Protein AF-A0A836JKL7-F1 (afdb_monomer)

Radius of gyration: 14.08 Å; Cα contacts (8 Å, |Δi|>4): 59; chains: 1; bounding box: 36×29×36 Å

Nearest PDB structures (foldseek):
  6atk-assembly3_C  TM=9.376E-01  e=2.781E-02  Homo sapiens
  7blz-assembly1_K  TM=6.502E-01  e=7.175E+00  Cyanidioschyzon merolae strain 10D

Structure (mmCIF, N/CA/C/O backbone):
data_AF-A0A836JKL7-F1
#
_entry.id   AF-A0A836JKL7-F1
#
loop_
_atom_site.group_PDB
_atom_site.id
_atom_site.type_symbol
_atom_site.label_atom_id
_atom_site.label_alt_id
_atom_site.label_comp_id
_atom_site.label_asym_id
_atom_site.label_entity_id
_atom_site.label_seq_id
_atom_site.pdbx_PDB_ins_code
_atom_site.Cartn_x
_atom_site.Cartn_y
_atom_site.Cartn_z
_atom_site.occupancy
_atom_site.B_iso_or_equiv
_atom_site.auth_seq_id
_atom_site.auth_comp_id
_atom_site.auth_asym_id
_atom_site.auth_atom_id
_atom_site.pdbx_PDB_model_num
ATOM 1 N N . ASN A 1 1 ? -6.625 -10.469 -12.015 1.00 71.38 1 ASN A N 1
ATOM 2 C CA . ASN A 1 1 ? -5.574 -10.202 -11.008 1.00 71.38 1 ASN A CA 1
ATOM 3 C C . ASN A 1 1 ? -6.069 -10.564 -9.624 1.00 71.38 1 ASN A C 1
ATOM 5 O O . ASN A 1 1 ? -7.185 -10.194 -9.289 1.00 71.38 1 ASN A O 1
ATOM 9 N N . ILE A 1 2 ? -5.253 -11.283 -8.848 1.00 88.19 2 ILE A N 1
ATOM 10 C CA . ILE A 1 2 ? -5.534 -11.689 -7.460 1.00 88.19 2 ILE A CA 1
ATOM 11 C C . ILE A 1 2 ? -4.575 -10.922 -6.539 1.00 88.19 2 ILE A C 1
ATOM 13 O O . ILE A 1 2 ? -3.397 -10.775 -6.863 1.00 88.19 2 ILE A O 1
ATOM 17 N N . MET A 1 3 ? -5.068 -10.422 -5.403 1.00 92.56 3 MET A N 1
ATOM 18 C CA . MET A 1 3 ? -4.260 -9.733 -4.393 1.00 92.56 3 MET A CA 1
ATOM 19 C C . MET A 1 3 ? -4.200 -10.558 -3.110 1.00 92.5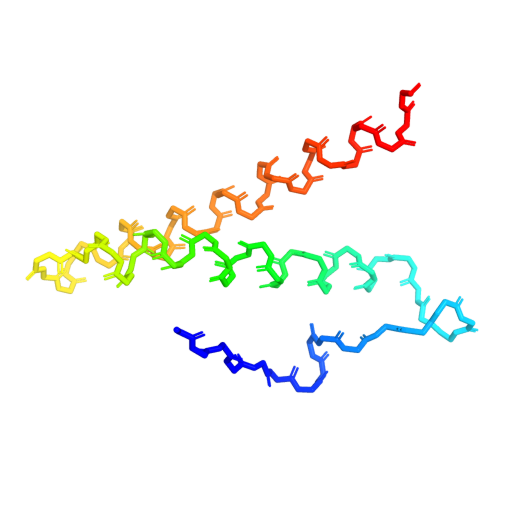6 3 MET A C 1
ATOM 21 O O . MET A 1 3 ? -5.231 -10.921 -2.557 1.00 92.56 3 MET A O 1
ATOM 25 N N . PHE A 1 4 ? -2.987 -10.801 -2.615 1.00 93.75 4 PHE A N 1
ATOM 26 C CA . PHE A 1 4 ? -2.767 -11.453 -1.324 1.00 93.75 4 PHE A CA 1
ATOM 27 C C . PHE A 1 4 ? -2.525 -10.422 -0.225 1.00 93.75 4 PHE A C 1
ATOM 29 O O . PHE A 1 4 ? -1.751 -9.473 -0.413 1.00 93.75 4 PHE A O 1
ATOM 36 N N . PHE A 1 5 ? -3.138 -10.649 0.932 1.00 93.50 5 PHE A N 1
ATOM 37 C CA . PHE A 1 5 ? -3.000 -9.826 2.126 1.00 93.50 5 PHE A CA 1
ATOM 38 C C . PHE A 1 5 ? -2.556 -10.684 3.309 1.00 93.50 5 PHE A C 1
ATOM 40 O O . PHE A 1 5 ? -2.904 -11.856 3.403 1.00 93.50 5 PHE A O 1
ATOM 47 N N . SER A 1 6 ? -1.784 -10.078 4.210 1.00 91.06 6 SER A N 1
ATOM 48 C CA . SER A 1 6 ? -1.566 -10.649 5.539 1.00 91.06 6 SER A CA 1
ATOM 49 C C . SER A 1 6 ? -2.834 -10.432 6.350 1.00 91.06 6 SER A C 1
ATOM 51 O O . SER A 1 6 ? -3.326 -9.304 6.388 1.00 91.06 6 SER A O 1
ATOM 53 N N . GLU A 1 7 ? -3.323 -11.473 7.016 1.00 86.50 7 GLU A N 1
ATOM 54 C CA . GLU A 1 7 ? -4.534 -11.432 7.843 1.00 86.50 7 GLU A CA 1
ATOM 55 C C . GLU A 1 7 ? -4.491 -10.270 8.847 1.00 86.50 7 GLU A C 1
ATOM 57 O O . GLU A 1 7 ? -5.352 -9.392 8.852 1.00 86.50 7 GLU A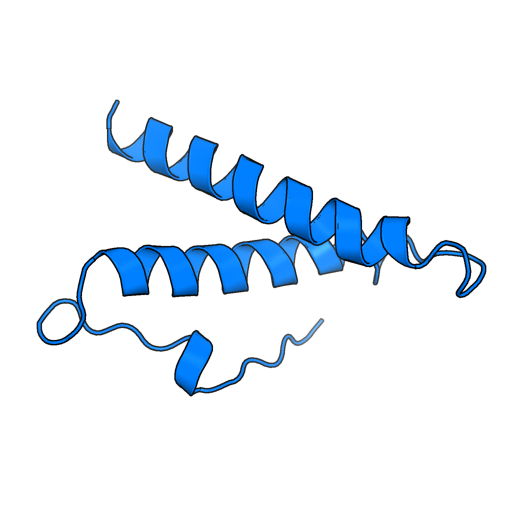 O 1
ATOM 62 N N . SER A 1 8 ? -3.378 -10.153 9.571 1.00 86.75 8 SER A N 1
ATOM 63 C CA . SER A 1 8 ? -3.112 -9.077 10.535 1.00 86.75 8 SER A CA 1
ATOM 64 C C . SER A 1 8 ? -3.166 -7.646 9.976 1.00 86.75 8 SER A C 1
ATOM 66 O O . SER A 1 8 ? -3.138 -6.689 10.747 1.00 86.75 8 SER A O 1
ATOM 68 N N . LYS A 1 9 ? -3.197 -7.470 8.649 1.00 88.25 9 LYS A N 1
ATOM 69 C CA . LYS A 1 9 ? -3.191 -6.160 7.980 1.00 88.25 9 LYS A CA 1
ATOM 70 C C . LYS A 1 9 ? -4.507 -5.806 7.291 1.00 88.25 9 LYS A C 1
ATOM 72 O O . LYS A 1 9 ? -4.596 -4.707 6.748 1.00 88.25 9 LYS A O 1
ATOM 77 N N . ILE A 1 10 ? -5.480 -6.717 7.255 1.00 93.31 10 ILE A N 1
ATOM 78 C CA . ILE A 1 10 ? -6.717 -6.528 6.483 1.00 93.31 10 ILE A CA 1
ATOM 79 C C . ILE A 1 10 ? -7.987 -6.601 7.332 1.00 93.31 10 ILE A C 1
ATOM 81 O O . ILE A 1 10 ? -9.015 -6.073 6.918 1.00 93.31 10 ILE A O 1
ATOM 85 N N . PHE A 1 11 ? -7.920 -7.219 8.511 1.00 92.94 11 PHE A N 1
ATOM 86 C CA . PHE A 1 11 ? -9.058 -7.296 9.420 1.00 92.94 11 PHE A CA 1
ATOM 87 C C . PHE A 1 11 ? -9.218 -6.017 10.247 1.00 92.94 11 PHE A C 1
ATOM 89 O O . PHE A 1 11 ? -8.237 -5.413 10.691 1.00 92.94 11 PHE A O 1
ATOM 96 N N . TYR A 1 12 ? -10.479 -5.629 10.427 1.00 93.94 12 TYR A N 1
ATOM 97 C CA . TYR A 1 12 ? -10.915 -4.530 11.275 1.00 93.94 12 TYR A CA 1
ATOM 98 C C . TYR A 1 12 ? -12.313 -4.834 11.836 1.00 93.94 12 TYR A C 1
ATOM 100 O O . TYR A 1 12 ? -13.210 -5.204 11.078 1.00 93.94 12 TYR A O 1
ATOM 108 N N . ASP A 1 13 ? -12.486 -4.677 13.146 1.00 93.81 13 ASP A N 1
ATOM 109 C CA . ASP A 1 13 ? -13.742 -4.845 13.885 1.00 93.81 13 ASP A CA 1
ATOM 110 C C . ASP A 1 13 ? -14.104 -3.527 14.590 1.00 93.81 13 ASP A C 1
ATOM 112 O O . ASP A 1 13 ? -13.416 -3.120 15.527 1.00 93.81 13 ASP A O 1
ATOM 116 N N . ASP A 1 14 ? -15.197 -2.870 14.174 1.00 92.94 14 ASP A N 1
ATOM 117 C CA . ASP A 1 14 ? -15.643 -1.582 14.741 1.00 92.94 14 ASP A CA 1
ATOM 118 C C . ASP A 1 14 ? -15.888 -1.647 16.271 1.00 92.94 14 ASP A C 1
ATOM 120 O O . ASP A 1 14 ? -15.827 -0.614 16.934 1.00 92.94 14 ASP A O 1
ATOM 124 N N . ASN A 1 15 ? -16.135 -2.831 16.859 1.00 95.12 15 ASN A N 1
ATOM 125 C CA . ASN A 1 15 ? -16.380 -2.980 18.303 1.00 95.12 15 ASN A CA 1
ATOM 126 C C . ASN A 1 15 ? -15.112 -3.229 19.131 1.00 95.12 15 ASN A C 1
ATOM 128 O O . ASN A 1 15 ? -15.150 -3.102 20.356 1.00 95.12 15 ASN A O 1
ATOM 132 N N . LYS A 1 16 ? -14.012 -3.651 18.496 1.00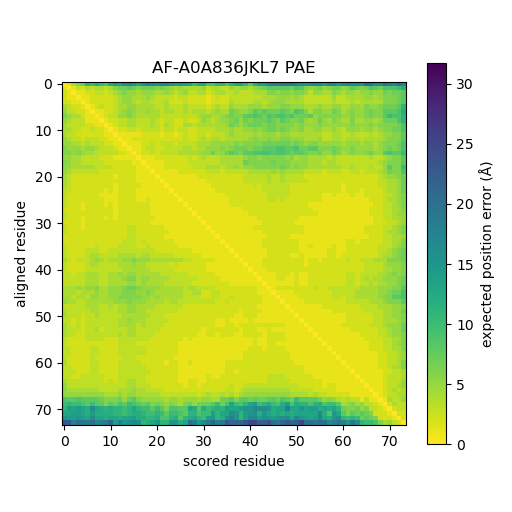 94.25 16 LYS A N 1
ATOM 133 C CA . LYS A 1 16 ? -12.785 -4.084 19.193 1.00 94.25 16 LYS A CA 1
ATOM 134 C C . LYS A 1 16 ? -11.569 -3.248 18.833 1.00 94.25 16 LYS A C 1
ATOM 136 O O . LYS A 1 16 ? -10.684 -3.076 19.670 1.00 94.25 16 LYS A O 1
ATOM 141 N N . ASP A 1 17 ? -11.518 -2.748 17.605 1.00 94.62 17 ASP A N 1
ATOM 142 C CA . ASP A 1 17 ? -10.328 -2.127 17.058 1.00 94.62 17 ASP A CA 1
ATOM 143 C C . ASP A 1 17 ? -10.388 -0.597 17.126 1.00 94.62 17 ASP A C 1
ATOM 145 O O . ASP A 1 17 ? -11.414 0.025 16.837 1.00 94.62 17 ASP A O 1
ATOM 149 N N . PRO A 1 18 ? -9.257 0.057 17.435 1.00 92.56 18 PRO A N 1
ATOM 150 C CA . PRO A 1 18 ? -9.178 1.510 17.439 1.00 92.56 18 PRO A CA 1
ATOM 151 C C . PRO A 1 18 ? -9.316 2.080 16.020 1.00 92.56 18 PRO A C 1
ATOM 153 O O . PRO A 1 18 ? -8.867 1.482 15.044 1.00 92.56 18 PRO A O 1
ATOM 156 N N . THR A 1 19 ? -9.832 3.306 15.892 1.00 89.25 19 THR A N 1
ATOM 157 C CA . THR A 1 19 ? -10.072 3.964 14.591 1.00 89.25 19 THR A CA 1
ATOM 158 C C . THR A 1 19 ? -8.831 4.038 13.696 1.00 89.25 19 THR A C 1
ATOM 160 O O . THR A 1 19 ? -8.939 3.918 12.477 1.00 89.25 19 THR A O 1
ATOM 163 N N . TYR A 1 20 ? -7.625 4.171 14.267 1.00 89.81 20 TYR A N 1
ATOM 164 C CA . TYR A 1 20 ? -6.396 4.182 13.463 1.00 89.81 20 TYR A CA 1
ATOM 165 C C . TYR A 1 20 ? -6.171 2.855 12.715 1.00 89.81 20 TYR A C 1
ATOM 167 O O . TYR A 1 20 ? -5.514 2.845 11.672 1.00 89.81 20 TYR A O 1
ATOM 175 N N . GLN A 1 21 ? -6.688 1.733 13.232 1.00 93.94 21 GLN A N 1
ATOM 176 C CA . GLN A 1 21 ?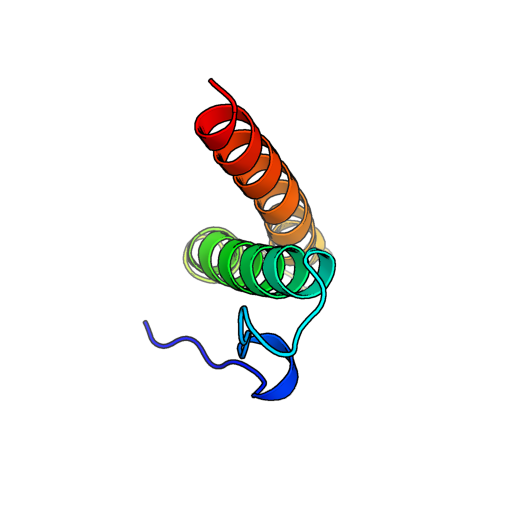 -6.581 0.422 12.597 1.00 93.94 21 GLN A CA 1
ATOM 177 C C . GLN A 1 21 ? -7.385 0.393 11.294 1.00 93.94 21 GLN A C 1
ATOM 179 O O . GLN A 1 21 ? -6.870 -0.075 10.279 1.00 93.94 21 GLN A O 1
ATOM 184 N N . LYS A 1 22 ? -8.577 1.005 11.282 1.00 92.69 22 LYS A N 1
ATOM 185 C CA . LYS A 1 22 ? -9.387 1.213 10.071 1.00 92.69 22 LYS A CA 1
ATOM 186 C C . LYS A 1 22 ? -8.583 1.923 8.984 1.00 92.69 22 LYS A C 1
ATOM 188 O O . LYS A 1 22 ? -8.514 1.458 7.848 1.00 92.69 22 LYS A O 1
ATOM 193 N N . THR A 1 23 ? -7.887 3.001 9.352 1.00 92.62 23 THR A N 1
ATOM 194 C CA . THR A 1 23 ? -7.019 3.752 8.433 1.00 92.62 23 THR A CA 1
ATOM 195 C C . THR A 1 23 ? -5.840 2.911 7.939 1.00 92.62 23 THR A C 1
ATOM 197 O O . THR A 1 23 ? -5.505 2.969 6.759 1.00 92.62 23 THR A O 1
ATOM 200 N N . LYS A 1 24 ? -5.218 2.087 8.795 1.00 94.25 24 LYS A N 1
ATOM 201 C CA . LYS A 1 24 ? -4.122 1.181 8.393 1.00 94.25 24 LYS A CA 1
ATOM 202 C C . LYS A 1 24 ? -4.573 0.119 7.389 1.00 94.25 24 LYS A C 1
ATOM 204 O O . LYS A 1 24 ? -3.857 -0.140 6.416 1.00 94.25 24 LYS A O 1
ATOM 209 N N . VAL A 1 25 ? -5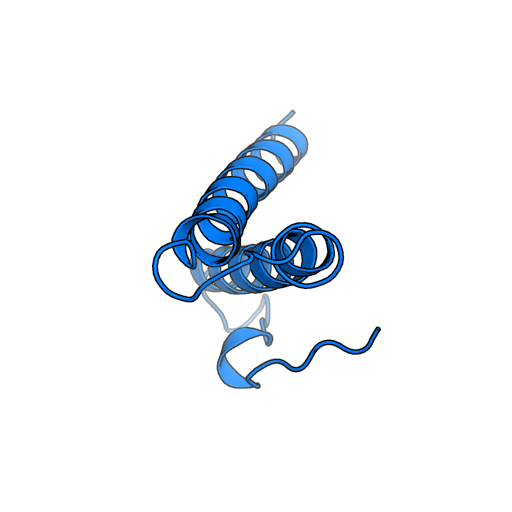.746 -0.473 7.605 1.00 95.75 25 VAL A N 1
ATOM 210 C CA . VAL A 1 25 ? -6.361 -1.418 6.663 1.00 95.75 25 VAL A CA 1
ATOM 211 C C . VAL A 1 25 ? -6.630 -0.716 5.333 1.00 95.75 25 VAL A C 1
ATOM 213 O O . VAL A 1 25 ? -6.177 -1.183 4.287 1.00 95.75 25 VAL A O 1
ATOM 216 N N . ALA A 1 26 ? -7.265 0.459 5.370 1.00 95.31 26 ALA A N 1
ATOM 217 C CA . ALA A 1 26 ? -7.571 1.236 4.173 1.00 95.31 26 ALA A CA 1
ATOM 218 C C . ALA A 1 26 ? -6.305 1.624 3.382 1.00 95.31 26 ALA A C 1
ATOM 220 O O . ALA A 1 26 ? -6.256 1.432 2.167 1.00 95.31 26 ALA A O 1
ATOM 221 N N . LEU A 1 27 ? -5.243 2.079 4.059 1.00 96.56 27 LEU A N 1
ATOM 222 C CA . LEU A 1 27 ? -3.942 2.365 3.442 1.00 96.56 27 LEU A CA 1
ATOM 223 C C . LEU A 1 27 ? -3.341 1.123 2.770 1.00 96.56 27 LEU A C 1
ATOM 225 O O . LEU A 1 27 ? -2.844 1.213 1.649 1.00 96.56 27 LEU A O 1
ATOM 229 N N . THR A 1 28 ? -3.415 -0.042 3.420 1.00 96.94 28 THR A N 1
ATOM 230 C CA . THR A 1 28 ? -2.899 -1.307 2.869 1.00 96.94 28 THR A CA 1
ATOM 231 C C . THR A 1 28 ? -3.638 -1.702 1.588 1.00 96.94 28 THR A C 1
ATOM 233 O O . THR A 1 28 ? -3.008 -2.113 0.608 1.00 96.94 28 THR A O 1
ATOM 236 N N . VAL A 1 29 ? -4.964 -1.551 1.571 1.00 96.25 29 VAL A N 1
ATOM 237 C CA . VAL A 1 29 ? -5.791 -1.794 0.381 1.00 96.25 29 VAL A CA 1
ATOM 238 C C . VAL A 1 29 ? -5.436 -0.807 -0.730 1.00 96.25 29 VAL A C 1
ATOM 240 O O . VAL A 1 29 ? -5.140 -1.232 -1.847 1.00 96.25 29 VAL A O 1
ATOM 243 N N . ALA A 1 30 ? -5.382 0.492 -0.424 1.00 97.25 30 ALA A N 1
ATOM 244 C CA . ALA A 1 30 ? -5.052 1.532 -1.395 1.00 97.25 30 ALA A CA 1
ATOM 245 C C . ALA A 1 30 ? -3.658 1.325 -2.015 1.00 97.25 30 ALA A C 1
ATOM 247 O O . ALA A 1 30 ? -3.497 1.466 -3.225 1.00 97.25 30 ALA A O 1
ATOM 248 N N . HIS A 1 31 ? -2.670 0.902 -1.222 1.00 97.44 31 HIS A N 1
ATOM 249 C CA . HIS A 1 31 ? -1.327 0.568 -1.702 1.00 97.44 31 HIS A CA 1
ATOM 250 C C . HIS A 1 31 ? -1.334 -0.568 -2.730 1.00 97.44 31 HIS A C 1
ATOM 252 O O . HIS A 1 31 ? -0.720 -0.481 -3.793 1.00 97.44 31 HIS A O 1
ATOM 258 N N . LYS A 1 32 ? -2.046 -1.657 -2.419 1.00 96.69 32 LYS A N 1
ATOM 259 C CA . LYS A 1 32 ? -2.146 -2.838 -3.287 1.00 96.69 32 LYS A CA 1
ATOM 260 C C . LYS A 1 32 ? -2.924 -2.548 -4.567 1.00 96.69 32 LYS A C 1
ATOM 262 O O . LYS A 1 32 ? -2.558 -3.076 -5.617 1.00 96.69 32 LYS A O 1
ATOM 267 N N . LEU A 1 33 ? -3.944 -1.691 -4.485 1.00 96.88 33 LEU A N 1
ATOM 268 C CA . LEU A 1 33 ? -4.659 -1.173 -5.648 1.00 96.88 33 LEU A CA 1
ATOM 269 C C . LEU A 1 33 ? -3.740 -0.314 -6.516 1.00 96.88 33 LEU A C 1
ATOM 271 O O . LEU A 1 33 ? -3.619 -0.594 -7.701 1.00 96.88 33 LEU A O 1
ATOM 275 N N . ALA A 1 34 ? -3.020 0.654 -5.942 1.00 97.88 34 ALA A N 1
ATOM 276 C CA . ALA A 1 34 ? -2.072 1.485 -6.685 1.00 97.88 34 ALA A CA 1
ATOM 277 C C . ALA A 1 34 ? -0.999 0.642 -7.400 1.00 97.88 34 ALA A C 1
ATOM 279 O O . ALA A 1 34 ? -0.668 0.911 -8.555 1.00 97.88 34 ALA A O 1
ATOM 280 N N . HIS A 1 35 ? -0.527 -0.435 -6.767 1.00 97.31 35 HIS A N 1
ATOM 281 C CA . HIS A 1 35 ? 0.394 -1.389 -7.387 1.00 97.31 35 HIS A CA 1
ATOM 282 C C . HIS A 1 35 ? -0.167 -2.125 -8.615 1.00 97.31 35 HIS A C 1
ATOM 284 O O . HIS A 1 35 ? 0.618 -2.557 -9.461 1.00 97.31 35 HIS A O 1
ATOM 290 N N . GLN A 1 36 ? -1.494 -2.241 -8.771 1.00 97.31 36 GLN A N 1
ATOM 291 C CA . GLN A 1 36 ? -2.082 -2.795 -9.998 1.00 97.31 36 GLN A CA 1
ATOM 292 C C . GLN A 1 36 ? -1.730 -1.948 -11.230 1.00 97.31 36 GLN A C 1
ATOM 294 O O . GLN A 1 36 ? -1.535 -2.502 -12.310 1.00 97.31 36 GLN A O 1
ATOM 299 N N . TRP A 1 37 ? -1.581 -0.631 -11.068 1.00 97.38 37 TRP A N 1
ATOM 300 C CA . TRP A 1 37 ? -1.071 0.250 -12.120 1.00 97.38 37 TRP A CA 1
ATOM 301 C C . TRP A 1 37 ? 0.457 0.350 -12.071 1.00 97.38 37 TRP A C 1
ATOM 303 O O . TRP A 1 37 ? 1.124 0.064 -13.063 1.00 97.38 37 TRP A O 1
ATOM 313 N N . PHE A 1 38 ? 1.021 0.702 -10.913 1.00 97.19 38 PHE A N 1
ATOM 314 C CA . PHE A 1 38 ? 2.450 0.980 -10.738 1.00 97.19 38 PHE A CA 1
ATOM 315 C C . PHE A 1 38 ? 3.184 -0.229 -10.145 1.00 97.19 38 PHE A C 1
ATOM 317 O O . PHE A 1 38 ? 3.372 -0.350 -8.932 1.00 97.19 38 PHE A O 1
ATOM 324 N N . GLY A 1 39 ? 3.600 -1.144 -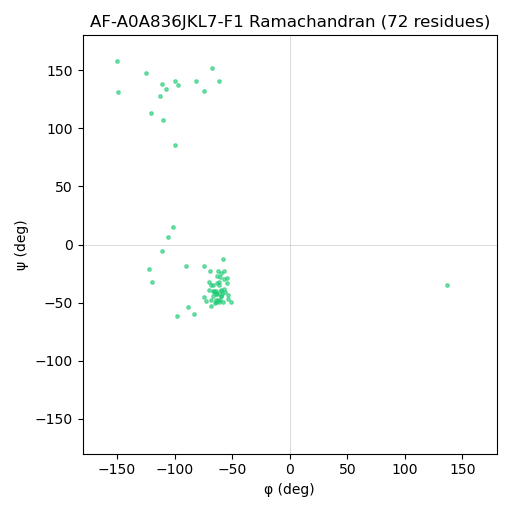11.013 1.00 94.94 39 GLY A N 1
ATOM 325 C CA . GLY A 1 39 ? 4.289 -2.382 -10.649 1.00 94.94 39 GLY A CA 1
ATOM 326 C C . GLY A 1 39 ? 3.776 -3.601 -11.407 1.00 94.94 39 GLY A C 1
ATOM 327 O O . GLY A 1 39 ? 4.586 -4.457 -11.738 1.00 94.94 39 GLY A O 1
ATOM 328 N N . ASN A 1 40 ? 2.473 -3.656 -11.712 1.00 95.19 40 ASN A N 1
ATOM 329 C CA . ASN A 1 40 ? 1.898 -4.706 -12.559 1.00 95.19 40 ASN A CA 1
ATOM 330 C C . ASN A 1 40 ? 1.734 -4.225 -14.010 1.00 95.19 40 ASN A C 1
ATOM 332 O O . ASN A 1 40 ? 2.342 -4.794 -14.911 1.00 95.19 40 ASN A O 1
ATOM 336 N N . LEU A 1 41 ? 0.923 -3.182 -14.249 1.00 97.50 41 LEU A N 1
ATOM 337 C CA . LEU A 1 41 ? 0.686 -2.667 -15.606 1.00 97.50 41 LEU A CA 1
ATOM 338 C C . LEU A 1 41 ? 1.907 -1.919 -16.157 1.00 97.50 41 LEU A C 1
ATOM 340 O O . LEU A 1 41 ? 2.343 -2.176 -17.275 1.00 97.50 41 LEU A O 1
ATOM 344 N N . VAL A 1 42 ? 2.471 -1.006 -15.364 1.00 97.12 42 VAL A N 1
ATOM 345 C CA . VAL A 1 42 ? 3.706 -0.283 -15.681 1.00 97.12 42 VAL A CA 1
ATOM 346 C C . VAL A 1 42 ? 4.795 -0.773 -14.740 1.00 97.12 42 VAL A C 1
ATOM 348 O O . VAL A 1 42 ? 4.785 -0.470 -13.545 1.00 97.12 42 VAL A O 1
ATOM 351 N N . THR A 1 43 ? 5.725 -1.553 -15.285 1.00 97.25 43 THR A N 1
ATOM 352 C CA . THR A 1 43 ? 6.795 -2.211 -14.527 1.00 97.25 43 THR A CA 1
ATOM 353 C C . THR A 1 43 ? 8.131 -1.518 -14.805 1.00 97.25 43 THR A C 1
ATOM 355 O O . THR A 1 43 ? 8.427 -1.238 -15.969 1.00 97.25 43 THR A O 1
ATOM 358 N N . PRO A 1 44 ? 8.954 -1.216 -13.781 1.00 97.50 44 PRO A N 1
ATOM 359 C CA . PRO A 1 44 ? 10.280 -0.648 -14.005 1.00 97.50 44 PRO A CA 1
ATOM 360 C C . PRO A 1 44 ? 11.153 -1.608 -14.821 1.00 97.50 44 PRO A C 1
ATOM 362 O O . PRO A 1 44 ? 11.147 -2.814 -14.590 1.00 97.50 44 PRO A O 1
ATOM 365 N N . SER A 1 45 ? 11.950 -1.062 -15.740 1.00 97.31 45 SER A N 1
ATOM 366 C CA . SER A 1 45 ? 12.844 -1.850 -16.599 1.00 97.31 45 SER A CA 1
ATOM 367 C C . SER A 1 45 ? 14.011 -2.493 -15.843 1.00 97.31 45 SER A C 1
ATOM 369 O O . SER A 1 45 ? 14.572 -3.482 -16.308 1.00 97.31 45 SER A O 1
ATOM 371 N N . TRP A 1 46 ? 14.388 -1.943 -14.684 1.00 98.00 46 TRP A N 1
ATOM 372 C CA . TRP A 1 46 ? 15.479 -2.454 -13.857 1.00 98.00 46 TRP A CA 1
ATOM 373 C C . TRP A 1 46 ? 15.264 -2.184 -12.366 1.00 98.00 46 TRP A C 1
ATOM 375 O O . TRP A 1 46 ? 14.567 -1.244 -11.975 1.00 98.00 46 TRP A O 1
ATOM 385 N N . TRP A 1 47 ? 15.927 -2.976 -11.521 1.00 97.00 47 TRP A N 1
ATOM 386 C CA . TRP A 1 47 ? 15.842 -2.892 -10.059 1.00 97.00 47 TRP A CA 1
ATOM 387 C C . TRP A 1 47 ? 16.287 -1.543 -9.483 1.00 97.00 47 TRP A C 1
ATOM 389 O O . TRP A 1 47 ? 15.761 -1.119 -8.457 1.00 97.00 47 TRP A O 1
ATOM 399 N N . SER A 1 48 ? 17.190 -0.823 -10.155 1.00 98.00 48 SER A N 1
ATOM 400 C CA . SER A 1 48 ? 17.566 0.549 -9.769 1.00 98.00 48 SER A CA 1
ATOM 401 C C . SER A 1 48 ? 16.376 1.518 -9.788 1.00 98.00 48 SER A C 1
ATOM 403 O O . SER A 1 48 ? 16.375 2.514 -9.068 1.00 98.00 48 SER A O 1
ATOM 405 N N . HIS A 1 49 ? 15.336 1.214 -10.570 1.00 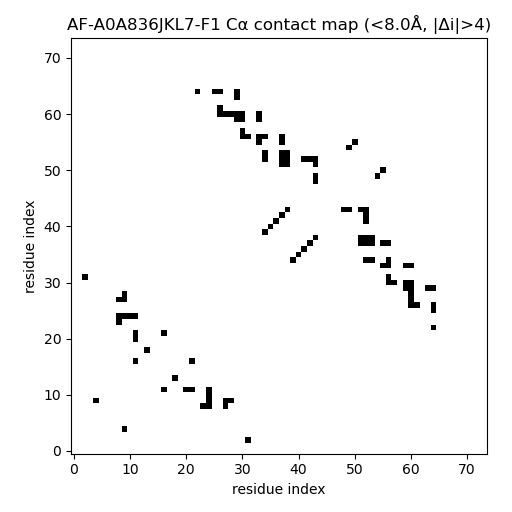97.94 49 HIS A N 1
ATOM 406 C CA . HIS A 1 49 ? 14.126 2.022 -10.713 1.00 97.94 49 HIS A CA 1
ATOM 407 C C . HIS A 1 49 ? 12.943 1.481 -9.902 1.00 97.94 49 HIS A C 1
ATOM 409 O O . HIS A 1 49 ? 11.807 1.900 -10.113 1.00 97.94 49 HIS A O 1
ATOM 415 N N . LEU A 1 50 ? 13.180 0.577 -8.944 1.00 97.19 50 LEU A N 1
ATOM 416 C CA . LEU A 1 50 ? 12.125 -0.018 -8.115 1.00 97.19 50 LEU A CA 1
ATOM 417 C C . LEU A 1 50 ? 11.259 1.034 -7.405 1.00 97.19 50 LEU A C 1
ATOM 419 O O . LEU A 1 50 ? 10.074 0.799 -7.159 1.00 97.19 50 LEU A O 1
ATOM 423 N N . TRP A 1 51 ? 11.833 2.203 -7.114 1.00 97.38 51 TRP A N 1
ATOM 424 C CA . TRP A 1 51 ? 11.127 3.337 -6.526 1.00 97.38 51 TRP A CA 1
ATOM 425 C C . TRP A 1 51 ? 9.923 3.795 -7.366 1.00 97.38 51 TRP A C 1
ATOM 427 O O . TRP A 1 51 ? 8.933 4.222 -6.781 1.00 97.38 51 TRP A O 1
ATOM 437 N N . LEU A 1 52 ? 9.941 3.632 -8.697 1.00 97.81 52 LEU A N 1
ATOM 438 C CA . LEU A 1 52 ? 8.790 3.944 -9.554 1.00 97.81 52 LEU A CA 1
ATOM 439 C C . LEU A 1 52 ? 7.574 3.085 -9.202 1.00 97.81 52 LEU A C 1
ATOM 441 O O . LEU A 1 52 ? 6.454 3.564 -9.247 1.00 97.81 52 LEU A O 1
ATOM 445 N N . SER A 1 53 ? 7.772 1.830 -8.801 1.00 97.31 53 SER A N 1
ATOM 446 C CA . SER A 1 53 ? 6.660 0.975 -8.367 1.00 97.31 53 SER A CA 1
ATOM 447 C C . SER A 1 53 ? 6.296 1.224 -6.898 1.00 97.31 53 SER A C 1
ATOM 449 O O . SER A 1 53 ? 5.188 1.649 -6.582 1.00 97.31 53 SER A O 1
ATOM 451 N N . LYS A 1 54 ? 7.243 1.008 -5.976 1.00 97.00 54 LYS A N 1
ATOM 452 C CA . LYS A 1 54 ? 7.002 1.058 -4.521 1.00 97.00 54 LYS A CA 1
ATOM 453 C C . LYS A 1 54 ? 6.737 2.470 -4.006 1.00 97.00 54 LYS A C 1
ATOM 455 O O . LYS A 1 54 ? 5.899 2.666 -3.126 1.00 97.00 54 LYS A O 1
ATOM 460 N N . GLY A 1 55 ? 7.460 3.447 -4.545 1.00 97.75 55 GLY A N 1
ATOM 461 C CA . GLY A 1 55 ? 7.322 4.854 -4.190 1.00 97.75 55 GLY A CA 1
ATOM 462 C C . GLY A 1 55 ? 5.990 5.413 -4.670 1.00 97.75 55 GLY A C 1
ATOM 463 O O . GLY A 1 55 ? 5.262 5.979 -3.860 1.00 97.75 55 GLY A O 1
ATOM 464 N N . LEU A 1 56 ? 5.611 5.173 -5.933 1.00 98.25 56 LEU A N 1
ATOM 465 C CA . LEU A 1 56 ? 4.305 5.611 -6.436 1.00 98.25 56 LEU A CA 1
ATOM 466 C C . LEU A 1 56 ? 3.152 4.933 -5.692 1.00 98.25 56 LEU A C 1
ATOM 468 O O . LEU A 1 56 ? 2.215 5.622 -5.303 1.00 98.25 56 LEU A O 1
ATOM 472 N N . ALA A 1 57 ? 3.229 3.633 -5.392 1.00 98.25 57 ALA A N 1
ATOM 473 C CA . ALA A 1 57 ? 2.207 2.981 -4.570 1.00 98.25 57 ALA A CA 1
ATOM 474 C C . ALA A 1 57 ? 2.079 3.611 -3.167 1.00 98.25 57 ALA A C 1
ATOM 476 O O . ALA A 1 57 ? 0.970 3.830 -2.681 1.00 98.25 57 ALA A O 1
ATOM 477 N N . SER A 1 58 ? 3.202 3.974 -2.536 1.00 98.06 58 SER A N 1
ATOM 478 C CA . SER A 1 58 ? 3.230 4.662 -1.231 1.00 98.06 58 SER A CA 1
ATOM 479 C C . SER A 1 58 ? 2.738 6.113 -1.295 1.00 98.06 58 SER A C 1
ATOM 481 O O . SER A 1 58 ? 2.140 6.619 -0.346 1.00 98.06 58 SER A O 1
ATOM 483 N N . PHE A 1 59 ? 2.966 6.799 -2.411 1.00 98.12 59 PHE A N 1
ATOM 484 C CA . PHE A 1 59 ? 2.417 8.130 -2.643 1.00 98.12 59 PHE A CA 1
ATOM 485 C C . PHE A 1 59 ? 0.896 8.055 -2.821 1.00 98.12 59 PHE A C 1
ATOM 487 O O . PHE A 1 59 ? 0.142 8.695 -2.086 1.00 98.12 59 PHE A O 1
ATOM 494 N N . PHE A 1 60 ? 0.437 7.203 -3.741 1.00 98.31 60 PHE A N 1
ATOM 495 C CA . PHE A 1 60 ? -0.977 7.084 -4.073 1.00 98.31 60 PHE A CA 1
ATOM 496 C C . PHE A 1 60 ? -1.816 6.525 -2.929 1.00 98.31 60 PHE A C 1
ATOM 498 O O . PHE A 1 60 ? -2.930 7.003 -2.757 1.00 98.31 60 PHE A O 1
ATOM 505 N N . GLN A 1 61 ? -1.312 5.601 -2.098 1.00 97.62 61 GLN A N 1
ATOM 506 C CA . GLN A 1 61 ? -2.082 5.159 -0.925 1.00 97.62 61 GLN A CA 1
ATOM 507 C C . GLN A 1 61 ? -2.453 6.355 -0.028 1.00 97.62 61 GLN A C 1
ATOM 509 O O . GLN A 1 61 ? -3.576 6.440 0.455 1.00 97.62 61 GLN A O 1
ATOM 514 N N . THR A 1 62 ? -1.524 7.296 0.171 1.00 97.12 62 THR A N 1
ATOM 515 C CA . THR A 1 62 ? -1.716 8.435 1.075 1.00 97.12 62 THR A CA 1
ATOM 516 C C . THR A 1 62 ? -2.651 9.449 0.434 1.00 97.12 62 THR A C 1
ATOM 518 O O . THR A 1 62 ? -3.601 9.896 1.071 1.00 97.12 62 THR A O 1
ATOM 521 N N . TYR A 1 63 ? -2.430 9.745 -0.849 1.00 97.44 63 TYR A N 1
ATOM 522 C CA . TYR A 1 63 ? -3.288 10.627 -1.636 1.00 97.44 63 TYR A CA 1
ATOM 523 C C . TYR A 1 63 ? -4.743 10.135 -1.685 1.00 97.44 63 TYR A C 1
ATOM 525 O O . TYR A 1 63 ? -5.664 10.894 -1.396 1.00 97.44 63 TYR A O 1
ATOM 533 N N . ILE A 1 64 ? -4.954 8.852 -1.998 1.00 96.50 64 ILE A N 1
ATOM 534 C CA . ILE A 1 64 ? -6.287 8.243 -2.085 1.00 96.50 64 ILE A CA 1
ATOM 535 C C . ILE A 1 64 ? -6.986 8.304 -0.729 1.00 96.50 64 ILE A C 1
ATOM 537 O O . ILE A 1 64 ? -8.135 8.730 -0.659 1.00 96.50 64 ILE A O 1
ATOM 541 N N . ILE A 1 65 ? -6.308 7.913 0.353 1.00 95.31 65 ILE A N 1
ATOM 542 C CA . ILE A 1 65 ? -6.921 7.920 1.685 1.00 95.31 65 ILE A CA 1
ATOM 543 C C . ILE A 1 65 ? -7.242 9.338 2.152 1.00 95.31 65 ILE A C 1
ATOM 545 O O . ILE A 1 65 ? -8.324 9.545 2.690 1.00 95.31 65 ILE A O 1
ATOM 549 N N . ASN A 1 66 ? -6.378 10.323 1.896 1.00 95.00 66 ASN A N 1
ATOM 550 C CA . ASN A 1 66 ? -6.699 11.721 2.182 1.00 95.00 66 ASN A CA 1
ATOM 551 C C . ASN A 1 66 ? -7.953 12.180 1.415 1.00 95.00 66 ASN A C 1
ATOM 553 O O . ASN A 1 66 ? -8.848 12.749 2.032 1.00 95.00 66 ASN A O 1
ATOM 557 N N . LYS A 1 67 ? -8.082 11.846 0.124 1.00 93.88 67 LYS A N 1
ATOM 558 C CA . LYS A 1 67 ? -9.270 12.188 -0.678 1.00 93.88 67 LYS A CA 1
ATOM 559 C C . LYS A 1 67 ? -10.547 11.492 -0.214 1.00 93.88 67 LYS A C 1
ATOM 561 O O . LYS A 1 67 ? -11.599 12.121 -0.176 1.00 93.88 67 LYS A O 1
ATOM 566 N N . VAL A 1 68 ? -10.466 10.211 0.144 1.00 91.38 68 VAL A N 1
ATOM 567 C CA . VAL A 1 68 ? -11.616 9.453 0.659 1.00 91.38 68 VAL A CA 1
ATOM 568 C C . VAL A 1 68 ? -12.051 9.993 2.017 1.00 91.38 68 VAL A C 1
ATOM 570 O O . VAL A 1 68 ? -13.240 10.176 2.239 1.00 91.38 68 VAL A O 1
ATOM 573 N N . ILE A 1 69 ? -11.109 10.277 2.918 1.00 85.00 69 ILE A N 1
ATOM 574 C CA . ILE A 1 69 ? -11.424 10.838 4.235 1.00 85.00 69 ILE A CA 1
ATOM 575 C C . ILE A 1 69 ? -12.045 12.229 4.089 1.00 85.00 69 ILE A C 1
ATOM 577 O O . ILE A 1 69 ? -13.093 12.465 4.677 1.00 85.00 69 ILE A O 1
ATOM 581 N N . GLU A 1 70 ? -11.457 13.119 3.282 1.00 78.62 70 GLU A N 1
ATOM 582 C CA . GLU A 1 70 ? -12.046 14.434 2.984 1.00 78.62 70 GLU A CA 1
ATOM 583 C C . GLU A 1 70 ? -13.486 14.300 2.472 1.00 78.62 70 GLU A C 1
ATOM 585 O O . GLU A 1 70 ? -14.362 15.006 2.954 1.00 78.62 70 GLU A O 1
ATOM 590 N N . PHE A 1 71 ? -13.752 13.349 1.569 1.00 74.38 71 PHE A N 1
ATOM 591 C CA . PHE A 1 71 ? -15.099 13.083 1.059 1.00 74.38 71 PHE A CA 1
ATOM 592 C C . PHE A 1 71 ? -16.091 12.614 2.137 1.00 74.38 71 PHE A C 1
ATOM 594 O O . PHE A 1 71 ? -17.264 12.936 2.050 1.00 74.38 71 PHE A O 1
ATOM 601 N N . TYR A 1 72 ? -15.652 11.867 3.153 1.00 65.81 72 TYR A N 1
ATOM 602 C CA . TYR A 1 72 ? -16.528 11.414 4.245 1.00 65.81 72 TYR A CA 1
ATOM 603 C C . TYR A 1 72 ? -16.905 12.524 5.241 1.00 65.81 72 TYR A C 1
ATOM 605 O O . TYR A 1 72 ? -17.845 12.344 6.014 1.00 65.81 72 TYR A O 1
ATOM 613 N N . TYR A 1 73 ? -16.157 13.630 5.264 1.00 63.53 73 TYR A N 1
ATOM 614 C CA . TYR A 1 73 ? -16.371 14.759 6.175 1.00 63.53 73 TYR A CA 1
ATOM 615 C C . TYR A 1 73 ? -16.983 15.996 5.486 1.00 63.53 73 TYR A C 1
ATOM 617 O O . TYR A 1 73 ? -17.101 17.040 6.131 1.00 63.53 73 TYR A O 1
ATOM 625 N N . ILE A 1 74 ? -17.370 15.883 4.209 1.00 51.06 74 ILE A N 1
ATOM 626 C CA . ILE A 1 74 ? -18.117 16.884 3.423 1.00 51.06 74 ILE A CA 1
ATOM 627 C C . ILE A 1 74 ? -19.509 16.322 3.133 1.00 51.06 74 ILE A C 1
ATOM 629 O O . ILE A 1 74 ? -20.484 17.093 3.268 1.00 51.06 74 ILE A O 1
#

Mean predicted aligned error: 3.57 Å

Secondary structure (DSSP, 8-state):
------GGGT---TTTS-HHHHHHHHHHHHHHHHHHHBTTTB--SSGGGTHHHHHHHHHHHHHHHHHHHHHHT-

pLDDT: mean 92.84, std 8.5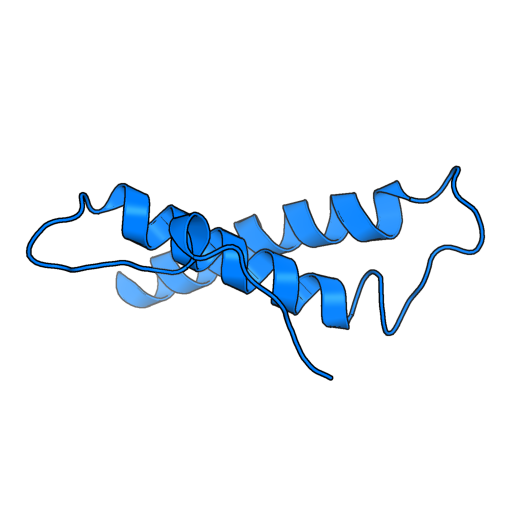1, range [51.06, 98.31]

Foldseek 3Di:
DDDDDDPQQQDDDPVPDDPVSVLSNQLVVQLRVQLCVQPVVDNDPDPVVCCSRNVSSNVRSVVVSVVVVVVVVD

InterPro domains:
  IPR001930 Peptidase M1, alanine aminopeptidase/leukotriene A4 hydrolase [PR00756] (28-43)
  IPR001930 Peptidase M1, alanine aminopeptidase/leukotriene A4 hydrolase [PR00756] (47-59)
  IPR01478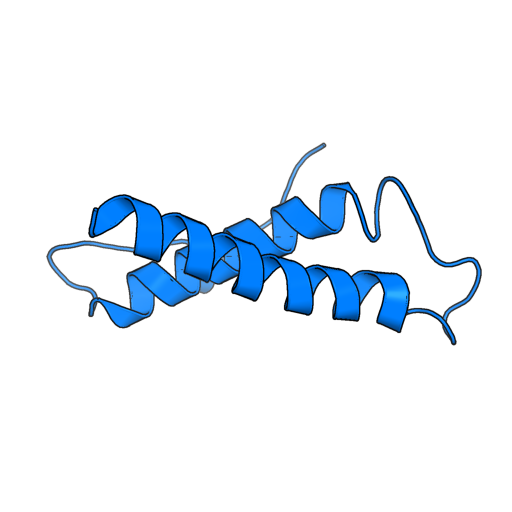2 Peptidase M1, membrane alanine aminopeptidase [PF01433] (2-68)
  IPR027268 Peptidase M4/M1, CTD superfamily [G3DSA:1.10.390.10] (1-72)
  IPR050344 Peptidase M1 family aminopeptidases [PTHR11533] (4-66)

Solvent-accessible surface area (backbone atoms only — not comparable to full-atom values): 4300 Å² total; per-residue (Å²): 141,87,85,88,77,59,68,93,51,64,70,76,45,92,91,79,47,58,73,68,51,53,53,50,25,50,37,50,50,37,26,57,54,37,25,54,49,30,48,61,71,49,56,64,94,46,78,93,42,43,55,63,20,59,46,47,11,59,49,44,12,52,54,50,50,52,53,53,52,54,59,76,78,106

Organism: NCBI:txid230685

Sequence (74 aa):
NIMFFSESKIFYDDNKDPTYQKTKVALTVAHKLAHQWFGNLVTPSWWSHLWLSKGLASFFQTYIINKVIEFYYI